Protein AF-A0A952IE08-F1 (afdb_monomer_lite)

Foldseek 3Di:
DDFDDWDQCVVQEPFWRIWTADQPQLKIWTATCDDPRHRHIDIDGNHHPVLVVVLVPDSYNPVSVCVVSVVVVVVVVVVVVVVVVVVVVVVVD

Radius of gyration: 16.43 Å; chains: 1; bounding box: 30×23×51 Å

Secondary structure (DSSP, 8-state):
----EEEE-TTT-SSEEEEEEETTTTEEEEEESSSTTBT-EEEE-S--HHHHHHHHHSTTHHHHHHHHHHHHHHHHHHHHHHHHHHHHHHT--

Sequence (93 aa):
MDFILEKDITKRSSILEYMRYSEQEKELEVKFKKGKWKGKKKVFKNISKEVYQTIIDSESVGRALIEVVGEQKYKEKTIKKNQSIIHKILTFL

Structure (mmCIF, N/CA/C/O backbone):
data_AF-A0A952IE08-F1
#
_entry.id   AF-A0A952IE08-F1
#
loop_
_atom_site.group_PDB
_atom_site.id
_atom_site.type_symbol
_a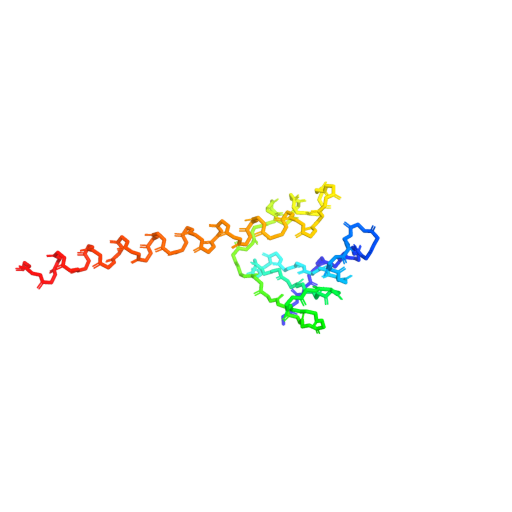tom_site.label_atom_id
_atom_site.label_alt_id
_atom_site.label_comp_id
_atom_site.label_asym_id
_atom_site.label_entity_id
_atom_site.label_seq_id
_atom_site.pdbx_PDB_ins_code
_atom_site.Cartn_x
_atom_site.Cartn_y
_atom_site.Cartn_z
_atom_site.occupancy
_atom_site.B_iso_or_equiv
_atom_site.auth_seq_id
_atom_site.auth_comp_id
_atom_site.auth_asym_id
_atom_site.auth_atom_id
_atom_site.pdbx_PDB_model_num
ATOM 1 N N . MET A 1 1 ? -12.090 -13.056 -0.387 1.00 56.22 1 MET A N 1
ATOM 2 C CA . MET A 1 1 ? -11.442 -11.729 -0.427 1.00 56.22 1 MET A CA 1
ATOM 3 C C . MET A 1 1 ? -11.177 -11.426 -1.882 1.00 56.22 1 MET A C 1
ATOM 5 O O . MET A 1 1 ? -10.256 -12.011 -2.443 1.00 56.22 1 MET A O 1
ATOM 9 N N . ASP A 1 2 ? -12.007 -10.579 -2.480 1.00 64.69 2 ASP A N 1
ATOM 10 C CA . ASP A 1 2 ? -11.863 -10.184 -3.878 1.00 64.69 2 ASP A CA 1
ATOM 11 C C . ASP A 1 2 ? -11.074 -8.872 -3.956 1.00 64.69 2 ASP A C 1
ATOM 13 O O . ASP A 1 2 ? -11.474 -7.829 -3.429 1.00 64.69 2 ASP A O 1
ATOM 17 N N . PHE A 1 3 ? -9.892 -8.948 -4.567 1.00 68.06 3 PHE A N 1
ATOM 18 C CA . PHE A 1 3 ? -9.071 -7.787 -4.896 1.00 68.06 3 PHE A CA 1
ATOM 19 C C . PHE A 1 3 ? -9.379 -7.388 -6.334 1.00 68.06 3 PHE A C 1
ATOM 21 O O . PHE A 1 3 ? -9.289 -8.213 -7.238 1.00 68.06 3 PHE A O 1
ATOM 28 N N . ILE A 1 4 ? -9.747 -6.125 -6.534 1.00 71.06 4 ILE A N 1
ATOM 29 C CA . ILE A 1 4 ? -10.286 -5.642 -7.813 1.00 71.06 4 ILE A CA 1
ATOM 30 C C . ILE A 1 4 ? -9.183 -4.981 -8.651 1.00 71.06 4 ILE A C 1
ATOM 32 O O . ILE A 1 4 ? -9.241 -4.983 -9.878 1.00 71.06 4 ILE A O 1
ATOM 36 N N . LEU A 1 5 ? -8.146 -4.438 -8.002 1.00 75.69 5 LEU A N 1
ATOM 37 C CA . LEU A 1 5 ? -7.075 -3.695 -8.664 1.00 75.69 5 LEU A CA 1
ATOM 38 C C . LEU A 1 5 ? -5.706 -4.275 -8.302 1.00 75.69 5 LEU A C 1
ATOM 40 O O . LEU A 1 5 ? -5.198 -4.075 -7.197 1.00 75.69 5 LEU A O 1
ATOM 44 N N . GLU A 1 6 ? -5.089 -4.977 -9.250 1.00 74.25 6 GLU A N 1
ATOM 45 C CA . GLU A 1 6 ? -3.711 -5.459 -9.152 1.00 74.25 6 GLU A CA 1
ATOM 46 C C . GLU A 1 6 ? -2.779 -4.594 -10.007 1.00 74.25 6 GLU A C 1
ATOM 48 O O . GLU A 1 6 ? -3.028 -4.355 -11.189 1.00 74.25 6 GLU A O 1
ATOM 53 N N . LYS A 1 7 ? -1.679 -4.131 -9.408 1.00 74.06 7 LYS A N 1
ATOM 54 C CA . LYS A 1 7 ? -0.608 -3.427 -10.116 1.00 74.06 7 LYS A CA 1
ATOM 55 C C . LYS A 1 7 ? 0.724 -4.102 -9.817 1.00 74.06 7 LYS A C 1
ATOM 57 O O . LYS A 1 7 ? 1.177 -4.133 -8.669 1.00 74.06 7 LYS A O 1
ATOM 62 N N . ASP A 1 8 ? 1.385 -4.565 -10.873 1.00 74.50 8 ASP A N 1
ATOM 63 C CA . ASP A 1 8 ? 2.805 -4.890 -10.813 1.00 74.50 8 ASP A CA 1
ATOM 64 C C . ASP A 1 8 ? 3.605 -3.582 -10.695 1.00 74.50 8 ASP A C 1
ATOM 66 O O . ASP A 1 8 ? 3.493 -2.662 -11.514 1.00 74.50 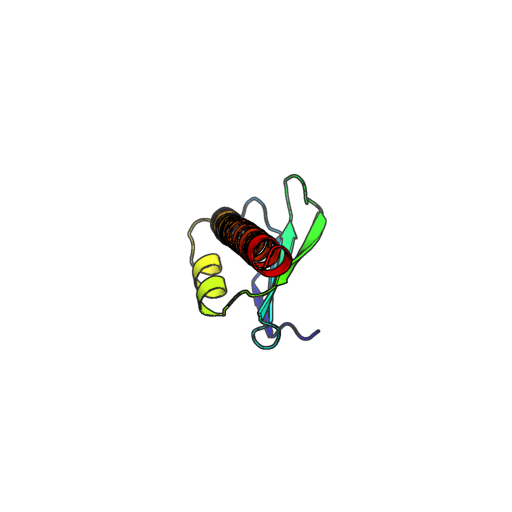8 ASP A O 1
ATOM 70 N N . ILE A 1 9 ? 4.383 -3.482 -9.621 1.00 76.19 9 ILE A N 1
ATOM 71 C CA . ILE A 1 9 ? 5.203 -2.315 -9.287 1.00 76.19 9 ILE A CA 1
ATOM 72 C C . ILE A 1 9 ? 6.691 -2.665 -9.202 1.00 76.19 9 ILE A C 1
ATOM 74 O O . ILE A 1 9 ? 7.484 -1.827 -8.774 1.00 76.19 9 ILE A O 1
ATOM 78 N N . THR A 1 10 ? 7.098 -3.854 -9.659 1.00 70.25 10 THR A N 1
ATOM 79 C CA . THR A 1 10 ? 8.489 -4.344 -9.612 1.00 70.25 10 THR A CA 1
ATOM 80 C C . THR A 1 10 ? 9.507 -3.403 -10.262 1.00 70.25 10 THR A C 1
ATOM 82 O O . THR A 1 10 ? 10.664 -3.380 -9.840 1.00 70.25 10 THR A O 1
ATOM 85 N N . LYS A 1 11 ? 9.097 -2.615 -11.267 1.00 73.50 11 LYS A N 1
ATOM 86 C CA . LYS A 1 11 ? 9.944 -1.605 -11.933 1.00 73.50 11 LYS A CA 1
ATOM 87 C C . LYS A 1 11 ? 9.978 -0.251 -11.215 1.00 73.50 11 LYS A C 1
ATOM 89 O O . LYS A 1 11 ? 10.946 0.481 -11.364 1.00 73.50 11 LYS A O 1
ATOM 94 N N . ARG A 1 12 ? 8.936 0.079 -10.442 1.00 75.06 12 ARG A N 1
ATOM 95 C CA . ARG A 1 12 ? 8.759 1.376 -9.751 1.00 75.06 12 ARG A CA 1
ATOM 96 C C . ARG A 1 12 ? 9.006 1.296 -8.241 1.00 75.06 12 ARG A C 1
ATOM 98 O O . ARG A 1 12 ? 8.840 2.272 -7.519 1.00 75.06 12 ARG A O 1
ATOM 105 N N . SER A 1 13 ? 9.386 0.123 -7.741 1.00 78.75 13 SER A N 1
ATOM 106 C CA . SER A 1 13 ? 9.689 -0.097 -6.333 1.00 78.75 13 SER A CA 1
ATOM 107 C C . SER A 1 13 ? 10.858 -1.058 -6.176 1.00 78.75 13 SER A C 1
ATOM 109 O O . SER A 1 13 ? 10.824 -2.204 -6.616 1.00 78.75 13 SER A O 1
ATOM 111 N N . SER A 1 14 ? 11.896 -0.608 -5.477 1.00 83.94 14 SER A N 1
ATOM 112 C CA . SER A 1 14 ? 13.035 -1.453 -5.110 1.00 83.94 14 SER A CA 1
ATOM 113 C C . SER A 1 14 ? 12.725 -2.400 -3.941 1.00 83.94 14 SER A C 1
ATOM 115 O O . SER A 1 14 ? 13.491 -3.337 -3.688 1.00 83.94 14 SER A O 1
ATOM 117 N N . ILE A 1 15 ? 11.606 -2.174 -3.237 1.00 86.88 15 ILE A N 1
ATOM 118 C CA . ILE A 1 15 ? 11.250 -2.872 -1.995 1.00 86.88 15 ILE A CA 1
ATOM 119 C C . ILE A 1 15 ? 9.957 -3.693 -2.071 1.00 86.88 15 ILE A C 1
ATOM 121 O O . ILE A 1 15 ? 9.778 -4.576 -1.231 1.00 86.88 15 ILE A O 1
ATOM 125 N N . LEU A 1 16 ? 9.089 -3.466 -3.059 1.00 89.69 16 LEU A N 1
ATOM 126 C CA . LEU A 1 16 ? 7.835 -4.206 -3.250 1.00 89.69 16 LEU A CA 1
ATOM 127 C C . LEU A 1 16 ? 7.904 -5.082 -4.506 1.00 89.69 16 LEU A C 1
ATOM 129 O O . LEU A 1 16 ? 8.486 -4.691 -5.513 1.00 89.69 16 LEU A O 1
ATOM 133 N N . GLU A 1 17 ? 7.318 -6.273 -4.428 1.00 88.31 17 GLU A N 1
ATOM 134 C CA . GLU A 1 17 ? 7.094 -7.150 -5.581 1.00 88.31 17 GLU A CA 1
ATOM 135 C C . GLU A 1 17 ? 5.767 -6.811 -6.253 1.00 88.31 17 GLU A C 1
ATOM 137 O O . GLU A 1 17 ? 5.730 -6.575 -7.449 1.00 88.31 17 GLU A O 1
ATOM 142 N N . TYR A 1 18 ? 4.681 -6.724 -5.487 1.00 89.38 18 TYR A N 1
ATOM 143 C CA . TYR A 1 18 ? 3.376 -6.353 -6.024 1.00 89.38 18 TYR A CA 1
ATOM 144 C C . TYR A 1 18 ? 2.535 -5.618 -4.986 1.00 89.38 18 TYR A C 1
ATOM 146 O O . TYR A 1 18 ? 2.826 -5.658 -3.780 1.00 89.38 18 TYR A O 1
ATOM 154 N N . MET A 1 19 ? 1.461 -5.001 -5.477 1.00 89.88 19 MET A N 1
ATOM 155 C CA . MET A 1 19 ? 0.424 -4.393 -4.660 1.00 89.88 19 MET A CA 1
ATOM 156 C C . MET A 1 19 ? -0.971 -4.680 -5.233 1.00 89.88 19 MET A C 1
ATOM 158 O O . MET A 1 19 ? -1.185 -4.593 -6.444 1.00 89.88 19 MET A O 1
ATOM 162 N N . ARG A 1 20 ? -1.914 -5.026 -4.353 1.00 91.88 20 ARG A N 1
ATOM 163 C CA . ARG A 1 20 ? -3.312 -5.347 -4.667 1.00 91.88 20 ARG A CA 1
ATOM 164 C C . ARG A 1 20 ? -4.239 -4.557 -3.761 1.00 91.88 20 ARG A C 1
ATOM 166 O O . ARG A 1 20 ? -4.048 -4.554 -2.548 1.00 91.88 20 ARG A O 1
ATOM 173 N N . TYR A 1 21 ? -5.244 -3.920 -4.341 1.00 92.25 21 TYR A N 1
ATOM 174 C CA . TYR A 1 21 ? -6.210 -3.113 -3.610 1.00 92.25 21 TYR A CA 1
ATOM 175 C C . TYR A 1 21 ? -7.627 -3.671 -3.749 1.00 92.25 21 TYR A C 1
ATOM 177 O O . TYR A 1 21 ? -8.065 -4.046 -4.841 1.00 92.25 21 TYR A O 1
ATOM 185 N N . SER A 1 22 ? -8.330 -3.733 -2.619 1.00 92.06 22 SER A N 1
ATOM 186 C CA . SER A 1 22 ? -9.761 -4.005 -2.547 1.00 92.06 22 SER A CA 1
ATOM 187 C C . SER A 1 22 ? -10.472 -2.734 -2.095 1.00 92.06 22 SER A C 1
ATOM 189 O O . SER A 1 22 ? -10.325 -2.302 -0.951 1.00 92.06 22 SER A O 1
ATOM 191 N N . GLU A 1 23 ? -11.230 -2.125 -3.008 1.00 88.12 23 GLU A N 1
ATOM 192 C CA . GLU A 1 23 ? -12.022 -0.922 -2.726 1.00 88.12 23 GLU A CA 1
ATOM 193 C C . GLU A 1 23 ? -13.175 -1.224 -1.762 1.00 88.12 23 GLU A C 1
ATOM 195 O O . GLU A 1 23 ? -13.450 -0.431 -0.864 1.00 88.12 23 GLU A O 1
ATOM 200 N N . GLN A 1 24 ? -13.783 -2.406 -1.901 1.00 88.69 24 GLN A N 1
ATOM 201 C CA . GLN A 1 24 ? -14.873 -2.870 -1.047 1.00 88.69 24 GLN A CA 1
ATOM 202 C C . GLN A 1 24 ? -14.421 -3.031 0.410 1.00 88.69 24 GLN A C 1
ATOM 204 O O . GLN A 1 24 ? -15.048 -2.492 1.319 1.00 88.69 24 GLN A O 1
ATOM 209 N N . GLU A 1 25 ? -13.294 -3.712 0.629 1.00 91.00 25 GLU A N 1
ATOM 210 C CA . GLU A 1 25 ? -12.773 -3.975 1.977 1.00 91.00 25 GLU A CA 1
ATOM 211 C C . GLU A 1 25 ? -11.913 -2.818 2.517 1.00 91.00 25 GLU A C 1
ATOM 213 O O . GLU A 1 25 ? -11.552 -2.794 3.695 1.00 91.00 25 GLU A O 1
ATOM 218 N N . LYS A 1 26 ? -11.568 -1.839 1.667 1.00 91.25 26 LYS A N 1
ATOM 219 C CA . LYS A 1 26 ? -10.579 -0.784 1.958 1.00 91.25 26 LYS A CA 1
ATOM 220 C C . LYS A 1 26 ? -9.251 -1.378 2.435 1.00 91.25 26 LYS A C 1
ATOM 222 O O . LYS A 1 26 ? -8.624 -0.882 3.378 1.00 91.25 26 LYS A O 1
ATOM 227 N N . GLU A 1 27 ? -8.831 -2.457 1.781 1.00 93.44 27 GLU A N 1
ATOM 228 C CA . GLU A 1 27 ? -7.635 -3.221 2.130 1.00 93.44 27 GLU A CA 1
ATOM 229 C C . GLU A 1 27 ? -6.580 -3.157 1.025 1.00 93.44 27 GLU A C 1
ATOM 231 O O . GLU A 1 27 ? -6.871 -3.303 -0.164 1.00 93.44 27 GLU A O 1
ATOM 236 N N . LEU A 1 28 ? -5.329 -2.969 1.440 1.00 92.31 28 LEU A N 1
ATOM 237 C CA . LEU A 1 28 ? -4.155 -2.954 0.579 1.00 92.31 28 LEU A CA 1
ATOM 238 C C . LEU A 1 28 ? -3.243 -4.129 0.931 1.00 92.31 28 LEU A C 1
ATOM 240 O O . LEU A 1 28 ? -2.580 -4.121 1.971 1.00 92.31 28 LEU A O 1
ATOM 244 N N . GLU A 1 29 ? -3.185 -5.128 0.056 1.00 92.88 29 GLU A N 1
ATOM 245 C CA . GLU A 1 29 ? -2.215 -6.214 0.143 1.00 92.88 29 GLU A CA 1
ATOM 246 C C . GLU A 1 29 ? -0.928 -5.833 -0.595 1.00 92.88 29 GLU A C 1
ATOM 248 O O . GLU A 1 29 ? -0.939 -5.398 -1.746 1.00 92.88 29 GLU A O 1
ATOM 253 N N . VAL A 1 30 ? 0.209 -6.052 0.058 1.00 92.56 30 VAL A N 1
ATOM 254 C CA . VAL A 1 30 ? 1.537 -5.863 -0.520 1.00 92.56 30 VAL A CA 1
ATOM 255 C C . VAL A 1 30 ? 2.406 -7.084 -0.273 1.00 92.56 30 VAL A C 1
ATOM 257 O O . VAL A 1 30 ? 2.320 -7.726 0.780 1.00 92.56 30 VAL A O 1
ATOM 260 N N . LYS A 1 31 ? 3.312 -7.368 -1.207 1.00 91.56 31 LYS A N 1
ATOM 261 C CA . LYS A 1 31 ? 4.392 -8.339 -1.002 1.00 91.56 31 LYS A CA 1
ATOM 262 C C . LYS A 1 31 ? 5.738 -7.648 -1.119 1.00 91.56 31 LYS A C 1
ATOM 264 O O . LYS A 1 31 ? 5.987 -6.920 -2.075 1.00 91.56 31 LYS A O 1
ATOM 269 N N . PHE A 1 32 ? 6.613 -7.869 -0.142 1.00 89.94 32 PHE A N 1
ATOM 270 C CA . PHE A 1 32 ? 7.909 -7.193 -0.082 1.00 89.94 32 PHE A CA 1
ATOM 271 C C . PHE A 1 32 ? 9.011 -8.000 -0.770 1.00 89.94 32 PHE A C 1
ATOM 273 O O . PHE A 1 32 ? 9.216 -9.176 -0.470 1.00 89.94 32 PHE A O 1
ATOM 280 N N . LYS A 1 33 ? 9.793 -7.323 -1.613 1.00 89.00 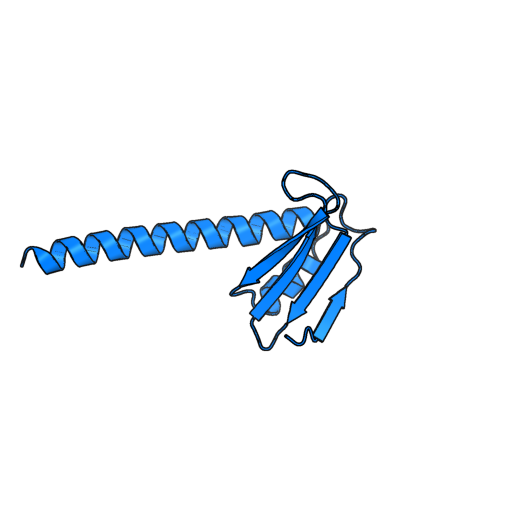33 LYS A N 1
ATOM 281 C CA . LYS A 1 33 ? 10.989 -7.848 -2.290 1.00 89.00 33 LYS A CA 1
ATOM 282 C C . LYS A 1 33 ? 12.238 -7.775 -1.408 1.00 89.00 33 LYS A C 1
ATOM 284 O O . LYS A 1 33 ? 13.135 -8.614 -1.510 1.00 89.00 33 LYS A O 1
ATOM 289 N N . LYS A 1 34 ? 12.323 -6.751 -0.548 1.00 85.06 34 LYS A N 1
ATOM 290 C CA . LYS A 1 34 ? 13.482 -6.453 0.315 1.00 85.06 34 LYS A CA 1
ATOM 291 C C . LYS A 1 34 ? 13.045 -5.909 1.685 1.00 85.06 34 LYS A C 1
ATOM 293 O O . LYS A 1 34 ? 11.904 -5.494 1.864 1.00 85.06 34 LYS A O 1
ATOM 298 N N . GLY A 1 35 ? 13.967 -5.914 2.653 1.00 84.31 35 GLY A N 1
ATOM 299 C CA . GLY A 1 35 ? 13.763 -5.382 4.008 1.00 84.31 35 GLY A CA 1
ATOM 300 C C . GLY A 1 35 ? 13.221 -6.399 5.020 1.00 84.31 35 GLY A C 1
ATOM 301 O O . GLY A 1 35 ? 13.161 -7.598 4.753 1.00 84.31 35 GLY A O 1
ATOM 302 N N . LYS A 1 36 ? 12.802 -5.906 6.196 1.00 82.00 36 LYS A N 1
ATOM 303 C CA . LYS A 1 36 ? 12.344 -6.719 7.347 1.00 82.00 36 LYS A CA 1
ATOM 304 C C . LYS A 1 36 ? 11.199 -7.683 7.011 1.00 82.00 36 LYS A C 1
ATOM 306 O O . LYS A 1 36 ? 11.018 -8.694 7.686 1.00 82.00 36 LYS A O 1
ATOM 311 N N . TRP A 1 37 ? 10.402 -7.360 5.998 1.00 85.25 37 TRP A N 1
ATOM 312 C CA . TRP A 1 37 ? 9.237 -8.145 5.594 1.00 85.25 37 TRP A CA 1
ATOM 313 C C . TRP A 1 37 ? 9.428 -8.879 4.266 1.00 85.25 37 TRP A C 1
ATOM 3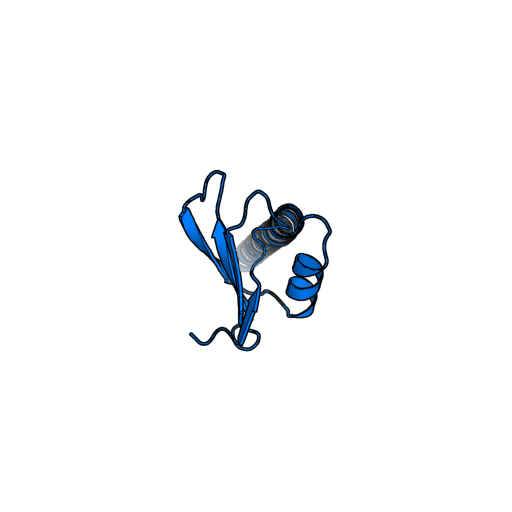15 O O . TRP A 1 37 ? 8.444 -9.357 3.712 1.00 85.25 37 TRP A O 1
ATOM 325 N N . LYS A 1 38 ? 10.668 -9.010 3.773 1.00 89.56 38 LYS A N 1
ATOM 326 C CA . LYS A 1 38 ? 10.991 -9.725 2.529 1.00 89.56 38 LYS A CA 1
ATOM 327 C C . LYS A 1 38 ? 10.279 -11.083 2.442 1.00 89.56 38 LYS A C 1
ATOM 329 O O . LYS A 1 38 ? 10.299 -11.863 3.392 1.00 89.56 38 LYS A O 1
ATOM 334 N N . GLY A 1 39 ? 9.654 -11.342 1.295 1.00 86.50 39 GLY A N 1
ATOM 335 C CA . GLY A 1 39 ? 8.911 -12.566 0.992 1.00 86.50 39 GLY A CA 1
ATOM 336 C C . GLY A 1 39 ? 7.549 -12.672 1.682 1.00 86.50 39 GLY A C 1
ATOM 337 O O . GLY A 1 39 ? 6.758 -13.543 1.326 1.00 86.50 39 GLY A O 1
ATOM 338 N N . LYS A 1 40 ? 7.238 -11.787 2.637 1.00 89.50 40 LYS A N 1
ATOM 339 C CA . LYS A 1 40 ? 5.969 -11.802 3.365 1.00 89.50 40 LYS A CA 1
ATOM 340 C C . LYS A 1 40 ? 4.938 -10.931 2.664 1.00 89.50 40 LYS A C 1
ATOM 342 O O . LYS A 1 40 ? 5.249 -9.846 2.167 1.00 89.50 40 LYS A O 1
ATOM 347 N N . LYS A 1 41 ? 3.695 -11.407 2.697 1.00 91.69 41 LYS A N 1
ATOM 348 C CA . LYS A 1 41 ? 2.514 -10.617 2.362 1.00 91.69 41 LYS A CA 1
ATOM 349 C C . LYS A 1 41 ? 2.051 -9.849 3.596 1.00 91.69 41 LYS A C 1
ATOM 351 O O . LYS A 1 41 ? 2.084 -10.375 4.714 1.00 91.69 41 LYS A O 1
ATOM 356 N N . LYS A 1 42 ? 1.652 -8.598 3.407 1.00 91.88 42 LYS A N 1
ATOM 357 C CA . LYS A 1 42 ? 1.038 -7.767 4.442 1.00 91.88 42 LYS A CA 1
ATOM 358 C C . LYS A 1 42 ? -0.221 -7.138 3.895 1.00 91.88 42 LYS A C 1
ATOM 360 O O . LYS A 1 42 ? -0.219 -6.666 2.770 1.00 91.88 42 LYS A O 1
ATOM 365 N N . VAL A 1 43 ? -1.249 -7.113 4.730 1.00 91.75 43 VAL A N 1
ATOM 366 C CA . VAL A 1 43 ? -2.513 -6.446 4.446 1.00 91.75 43 VAL A CA 1
ATOM 367 C C . VAL A 1 43 ? -2.622 -5.248 5.378 1.00 91.75 43 VAL A C 1
ATOM 369 O O . VAL A 1 43 ? -2.485 -5.393 6.597 1.00 91.75 43 VAL A O 1
ATOM 372 N N . PHE A 1 44 ? -2.817 -4.070 4.798 1.00 90.38 44 PHE A N 1
ATOM 373 C CA . PHE A 1 44 ? -3.130 -2.838 5.511 1.00 90.38 44 PHE A CA 1
ATOM 374 C C . PHE A 1 44 ? -4.618 -2.548 5.350 1.00 90.38 44 PHE A C 1
ATOM 376 O O . PHE A 1 44 ? -5.130 -2.574 4.235 1.00 90.38 44 PHE A O 1
ATOM 383 N N . LYS A 1 45 ? -5.305 -2.296 6.463 1.00 90.38 45 LYS A N 1
ATOM 384 C CA . LYS A 1 45 ? -6.735 -1.964 6.490 1.00 90.38 45 LYS A CA 1
ATOM 385 C C . LYS A 1 45 ? -6.925 -0.449 6.484 1.00 90.38 45 LYS A C 1
ATOM 387 O O . LYS A 1 45 ? -5.988 0.283 6.795 1.00 90.38 45 LYS A O 1
ATOM 392 N N . ASN A 1 46 ? -8.146 0.007 6.210 1.00 89.94 46 ASN A N 1
ATOM 393 C CA . ASN A 1 46 ? -8.522 1.427 6.206 1.00 89.94 46 ASN A CA 1
ATOM 394 C C . ASN A 1 46 ? -7.735 2.264 5.183 1.00 89.94 46 ASN A C 1
ATOM 396 O O . ASN A 1 46 ? -7.379 3.414 5.442 1.00 89.94 46 ASN A O 1
ATOM 400 N N . ILE A 1 47 ? -7.460 1.688 4.014 1.00 90.50 47 ILE A N 1
ATOM 401 C CA . ILE A 1 47 ? -6.854 2.398 2.888 1.00 90.50 47 ILE A CA 1
ATOM 402 C C . ILE A 1 47 ? -7.976 2.853 1.953 1.00 90.50 47 ILE A C 1
ATOM 404 O O . ILE A 1 47 ? -8.667 2.034 1.342 1.00 90.50 47 ILE A O 1
ATOM 408 N N . SER A 1 48 ? -8.189 4.166 1.855 1.00 91.12 48 SER A N 1
ATOM 409 C CA . SER A 1 48 ? -9.121 4.721 0.872 1.00 91.12 48 SER A CA 1
ATOM 410 C C . SER A 1 48 ? -8.542 4.618 -0.539 1.00 91.12 48 SER A C 1
ATOM 412 O O . SER A 1 48 ? -7.326 4.520 -0.727 1.00 91.12 48 SER A O 1
ATOM 414 N N . LYS A 1 49 ? -9.421 4.679 -1.540 1.00 89.81 49 LYS A N 1
ATOM 415 C CA . LYS A 1 49 ? -9.028 4.664 -2.951 1.00 89.81 49 LYS A CA 1
ATOM 416 C C . LYS A 1 49 ? -8.086 5.816 -3.291 1.00 89.81 49 LYS A C 1
ATOM 418 O O . LYS A 1 49 ? -7.107 5.614 -3.993 1.00 89.81 49 LYS A O 1
ATOM 423 N N . GLU A 1 50 ? -8.349 7.000 -2.745 1.00 90.94 50 GLU A N 1
ATOM 424 C CA . GLU A 1 50 ? -7.515 8.196 -2.919 1.00 90.94 50 GLU A CA 1
ATOM 425 C C . GLU A 1 50 ? -6.099 7.979 -2.375 1.00 90.94 50 GLU A C 1
ATOM 427 O O . GLU A 1 50 ? -5.111 8.302 -3.034 1.00 90.94 50 GLU A O 1
ATOM 432 N N . VAL A 1 51 ? -5.985 7.371 -1.190 1.00 90.50 51 VAL A N 1
ATOM 433 C CA . VAL A 1 51 ? -4.691 7.047 -0.579 1.00 90.50 51 VAL A CA 1
ATOM 434 C C . VAL A 1 51 ? -3.956 5.995 -1.406 1.00 90.50 51 VAL A C 1
ATOM 436 O O . VAL A 1 51 ? -2.765 6.147 -1.667 1.00 90.50 51 VAL A O 1
ATOM 439 N N . TYR A 1 52 ? -4.655 4.953 -1.865 1.00 90.88 52 TYR A N 1
ATOM 440 C CA . TYR A 1 52 ? -4.082 3.973 -2.789 1.00 90.88 52 TYR A CA 1
ATOM 441 C C . TYR A 1 52 ? -3.555 4.642 -4.067 1.00 90.88 52 TYR A C 1
ATOM 443 O O . TYR A 1 52 ? -2.413 4.396 -4.456 1.00 90.88 52 TYR A O 1
ATOM 451 N N . GLN A 1 53 ? -4.356 5.519 -4.677 1.00 90.62 53 GLN A N 1
ATOM 452 C CA . GLN A 1 53 ? -3.996 6.245 -5.891 1.00 90.62 53 GLN A CA 1
ATOM 453 C C . GLN A 1 53 ? -2.741 7.100 -5.668 1.00 90.62 53 GLN A C 1
ATOM 455 O O . GLN A 1 53 ? -1.773 7.001 -6.418 1.00 90.62 53 GLN A O 1
ATOM 460 N N . THR A 1 54 ? -2.699 7.824 -4.549 1.00 90.88 54 THR A N 1
ATOM 461 C CA . THR A 1 54 ? -1.537 8.622 -4.130 1.00 90.88 54 THR A CA 1
ATOM 462 C C . THR A 1 54 ? -0.268 7.768 -4.011 1.00 90.88 54 THR A C 1
ATOM 464 O O . THR A 1 54 ? 0.809 8.187 -4.433 1.00 90.88 54 THR A O 1
ATOM 467 N N . ILE A 1 55 ? -0.374 6.541 -3.483 1.00 91.12 55 ILE A N 1
ATOM 468 C CA . ILE A 1 55 ? 0.769 5.623 -3.370 1.00 91.12 55 ILE A CA 1
ATOM 469 C C . ILE A 1 55 ? 1.235 5.141 -4.754 1.00 91.12 55 ILE A C 1
ATOM 471 O O . ILE A 1 55 ? 2.443 5.066 -4.985 1.00 91.12 55 ILE A O 1
ATOM 475 N N . ILE A 1 56 ? 0.319 4.797 -5.672 1.00 89.50 56 ILE A N 1
ATOM 476 C CA . ILE A 1 56 ? 0.700 4.254 -6.993 1.00 89.50 56 ILE A CA 1
ATOM 477 C C . ILE A 1 56 ? 1.230 5.301 -7.973 1.00 89.50 56 ILE A C 1
ATOM 479 O O . ILE A 1 56 ? 1.956 4.930 -8.907 1.00 89.50 56 ILE A O 1
ATOM 483 N N . ASP A 1 57 ? 0.846 6.558 -7.773 1.00 89.25 57 ASP A N 1
ATOM 484 C CA . ASP A 1 57 ? 1.250 7.694 -8.602 1.00 89.25 57 ASP A CA 1
ATOM 485 C C . ASP A 1 57 ? 2.535 8.350 -8.089 1.00 89.25 57 ASP A C 1
ATOM 487 O O . ASP A 1 57 ? 3.162 9.132 -8.801 1.00 89.25 57 ASP A O 1
ATOM 491 N N . SER A 1 58 ? 2.973 7.995 -6.879 1.00 89.25 58 SER A N 1
ATOM 492 C CA . SER A 1 58 ? 4.253 8.437 -6.340 1.00 89.25 58 SER A CA 1
ATOM 493 C C . SER A 1 58 ? 5.431 7.915 -7.167 1.00 89.25 58 SER A C 1
ATOM 495 O O . SER A 1 58 ? 5.459 6.759 -7.599 1.00 89.25 58 SER A O 1
ATOM 497 N N . GLU A 1 59 ? 6.463 8.751 -7.296 1.00 86.88 59 GLU A N 1
ATOM 498 C CA . GLU A 1 59 ? 7.751 8.394 -7.900 1.00 86.88 59 GLU A CA 1
ATOM 499 C C . GLU A 1 59 ? 8.379 7.160 -7.227 1.00 86.88 59 GLU A C 1
ATOM 501 O O . GLU A 1 59 ? 8.966 6.305 -7.891 1.00 86.88 59 GLU A O 1
ATOM 506 N N . SER A 1 60 ? 8.200 7.026 -5.907 1.00 88.56 60 SER A N 1
ATOM 507 C CA . SER A 1 60 ? 8.671 5.882 -5.125 1.00 88.56 60 SER A CA 1
ATOM 508 C C . SER A 1 60 ? 7.528 5.251 -4.339 1.00 88.56 60 SER A C 1
ATOM 510 O O . SER A 1 60 ? 7.312 5.534 -3.158 1.00 88.56 60 SER A O 1
ATOM 512 N N . VAL A 1 61 ? 6.838 4.311 -4.990 1.00 89.50 61 VAL A N 1
ATOM 513 C CA . VAL A 1 61 ? 5.694 3.564 -4.431 1.00 89.50 61 VAL A CA 1
ATOM 514 C C . VAL A 1 61 ? 6.020 2.953 -3.064 1.00 89.50 61 VAL A C 1
ATOM 516 O O . VAL A 1 61 ? 5.213 2.973 -2.136 1.00 89.50 61 VAL A O 1
ATOM 519 N N . GLY A 1 62 ? 7.233 2.413 -2.915 1.00 87.81 62 GLY A N 1
ATOM 520 C CA . GLY A 1 62 ? 7.676 1.814 -1.662 1.00 87.81 62 GLY A CA 1
ATOM 521 C C . GLY A 1 62 ? 7.786 2.816 -0.510 1.00 87.81 62 GLY A C 1
ATOM 522 O O . GLY A 1 62 ? 7.376 2.508 0.609 1.00 87.81 62 GLY A O 1
ATOM 523 N N . ARG A 1 63 ? 8.326 4.011 -0.777 1.00 87.75 63 ARG A N 1
ATOM 524 C CA . ARG A 1 63 ? 8.471 5.064 0.234 1.00 87.75 63 ARG A CA 1
ATOM 525 C C . ARG A 1 63 ? 7.109 5.625 0.638 1.00 87.75 63 ARG A C 1
ATOM 527 O O . ARG A 1 63 ? 6.823 5.666 1.831 1.00 87.75 63 ARG A O 1
ATOM 534 N N . ALA A 1 64 ? 6.260 5.944 -0.340 1.00 90.69 64 ALA A N 1
ATOM 535 C CA . ALA A 1 64 ? 4.914 6.460 -0.098 1.00 90.69 64 ALA A CA 1
ATOM 536 C C . ALA A 1 64 ? 4.069 5.503 0.759 1.00 90.69 64 ALA A C 1
ATOM 538 O O . ALA A 1 64 ? 3.418 5.924 1.712 1.00 90.69 64 ALA A O 1
ATOM 539 N N . LEU A 1 65 ? 4.144 4.192 0.492 1.00 90.44 65 LEU A N 1
ATOM 540 C CA . LEU A 1 65 ? 3.479 3.184 1.320 1.00 90.44 65 LEU A CA 1
ATOM 541 C C . LEU A 1 65 ? 3.939 3.243 2.786 1.00 90.44 65 LEU A C 1
ATOM 543 O O . LEU A 1 65 ? 3.116 3.162 3.697 1.00 90.44 65 LEU A O 1
ATOM 547 N N . ILE A 1 66 ? 5.251 3.340 3.024 1.00 88.12 66 ILE A N 1
ATOM 548 C CA . ILE A 1 66 ? 5.812 3.368 4.381 1.00 88.12 66 ILE A CA 1
ATOM 549 C C . ILE A 1 66 ? 5.362 4.626 5.126 1.00 88.12 66 ILE A C 1
ATOM 551 O O . ILE A 1 66 ? 5.018 4.525 6.304 1.00 88.12 66 ILE A O 1
ATOM 555 N N . GLU A 1 67 ? 5.339 5.775 4.450 1.00 89.38 67 GLU A N 1
ATOM 556 C CA . GLU A 1 67 ? 4.883 7.050 5.014 1.00 89.38 67 GLU A CA 1
ATOM 557 C C . GLU A 1 67 ? 3.403 6.968 5.416 1.00 89.38 67 GLU A C 1
ATOM 559 O O . GLU A 1 67 ? 3.086 7.143 6.593 1.00 89.38 67 GLU A O 1
ATOM 564 N N . VAL A 1 68 ? 2.518 6.553 4.502 1.00 87.50 68 VAL A N 1
ATOM 565 C CA . VAL A 1 68 ? 1.075 6.397 4.777 1.00 87.50 68 VAL A CA 1
ATOM 566 C C . VAL A 1 68 ? 0.816 5.432 5.937 1.00 87.50 68 VAL A C 1
ATOM 568 O O . VAL A 1 68 ? 0.076 5.743 6.873 1.00 87.50 68 VAL A O 1
ATOM 571 N N . VAL A 1 69 ? 1.438 4.251 5.915 1.00 84.62 69 VAL A N 1
ATOM 572 C CA . VAL A 1 69 ? 1.268 3.245 6.977 1.00 84.62 69 VAL A CA 1
ATOM 573 C C . VAL A 1 69 ? 1.839 3.745 8.308 1.00 84.62 69 VAL A C 1
ATOM 575 O O . VAL A 1 69 ? 1.298 3.441 9.377 1.00 84.62 69 VAL A O 1
ATOM 578 N N . GLY A 1 70 ? 2.945 4.489 8.265 1.00 84.56 70 GLY A N 1
ATOM 579 C CA . GLY A 1 70 ? 3.558 5.119 9.430 1.00 84.56 70 GLY A CA 1
ATOM 580 C C . GLY A 1 70 ? 2.630 6.146 10.077 1.00 84.56 70 GLY A C 1
ATOM 581 O O . GLY A 1 70 ? 2.393 6.078 11.287 1.00 84.56 70 GLY A O 1
ATOM 582 N N . GLU A 1 71 ? 2.049 7.036 9.273 1.00 82.38 71 GLU A N 1
ATOM 583 C CA . GLU A 1 71 ? 1.092 8.047 9.727 1.00 82.38 71 GLU A CA 1
ATOM 584 C C . GLU A 1 71 ? -0.171 7.430 10.327 1.00 82.38 71 GLU A C 1
ATOM 586 O O . GLU A 1 71 ? -0.624 7.863 11.390 1.00 82.38 71 GLU A O 1
ATOM 591 N N . GLN A 1 72 ? -0.725 6.393 9.694 1.00 79.19 72 GLN A N 1
ATOM 592 C CA . GLN A 1 72 ? -1.905 5.699 10.215 1.00 79.19 72 GLN A CA 1
ATOM 593 C C . GLN A 1 72 ? -1.637 5.095 11.593 1.00 79.19 72 GLN A C 1
ATOM 595 O O . GLN A 1 72 ? -2.385 5.351 12.538 1.00 79.19 72 GLN A O 1
ATOM 600 N N . LYS A 1 73 ? -0.512 4.388 11.755 1.00 76.31 73 LYS A N 1
ATOM 601 C CA . LYS A 1 73 ? -0.119 3.829 13.058 1.00 76.31 73 LYS A CA 1
ATOM 602 C C . LYS A 1 73 ? 0.091 4.899 14.121 1.00 76.31 73 LYS A C 1
ATOM 604 O O . LYS A 1 73 ? -0.175 4.652 15.298 1.00 76.31 73 LYS A O 1
ATOM 609 N N . TYR A 1 74 ? 0.617 6.057 13.732 1.00 71.69 74 TYR A N 1
ATOM 610 C CA . TYR A 1 74 ? 0.789 7.178 14.645 1.00 71.69 74 TYR A CA 1
ATOM 611 C C . TYR A 1 74 ? -0.568 7.733 15.097 1.00 71.69 74 TYR A C 1
ATOM 613 O O . TYR A 1 74 ? -0.812 7.841 16.300 1.00 71.69 74 TYR A O 1
ATOM 621 N N . LYS A 1 75 ? -1.489 7.984 14.157 1.00 70.00 75 LYS A N 1
ATOM 622 C CA . LYS A 1 75 ? -2.855 8.449 14.448 1.00 70.00 75 LYS A CA 1
ATOM 623 C C . LYS A 1 75 ? -3.613 7.470 15.348 1.00 70.00 75 LYS A C 1
ATOM 625 O O . LYS A 1 75 ? -4.182 7.891 16.353 1.00 70.00 75 LYS A O 1
ATOM 630 N N . GLU A 1 76 ? -3.550 6.168 15.069 1.00 66.62 76 GLU A N 1
ATOM 631 C CA . GLU A 1 76 ? -4.176 5.135 15.910 1.00 66.62 76 GLU A CA 1
ATOM 632 C C . GLU A 1 76 ? -3.639 5.137 17.349 1.00 66.62 76 GLU A C 1
ATOM 634 O O . GLU A 1 76 ? -4.409 5.022 18.306 1.00 66.62 76 GLU A O 1
ATOM 639 N N . LYS A 1 77 ? -2.320 5.284 17.527 1.00 68.19 77 LYS A N 1
ATOM 640 C CA . LYS A 1 77 ? -1.706 5.362 18.862 1.00 68.19 77 LYS A CA 1
ATOM 641 C C . LYS A 1 77 ? -2.161 6.601 19.627 1.00 68.19 77 LYS A C 1
ATOM 643 O O . LYS A 1 77 ? -2.463 6.495 20.816 1.00 68.19 77 LYS A O 1
ATOM 648 N N . THR A 1 78 ? -2.229 7.749 18.960 1.00 66.44 78 THR A N 1
ATOM 649 C CA . THR A 1 78 ? -2.666 9.009 19.575 1.00 66.44 78 THR A CA 1
ATOM 650 C C . THR A 1 78 ? -4.136 8.945 19.993 1.00 66.44 78 THR A C 1
ATOM 652 O O . THR A 1 78 ? -4.465 9.312 21.121 1.00 66.44 78 THR A O 1
ATOM 655 N N . ILE A 1 79 ? -5.010 8.380 19.151 1.00 63.47 79 ILE A N 1
ATOM 656 C CA . ILE A 1 79 ? -6.435 8.190 19.476 1.00 63.47 79 ILE A CA 1
ATOM 657 C C . ILE A 1 79 ? -6.603 7.260 20.685 1.00 63.47 79 ILE A C 1
ATOM 659 O O . ILE A 1 79 ? -7.303 7.610 21.636 1.00 63.47 79 ILE A O 1
ATOM 663 N N . LYS A 1 80 ? -5.915 6.108 20.703 1.00 61.34 80 LYS A N 1
ATOM 664 C CA . LYS A 1 80 ? -5.969 5.165 21.838 1.00 61.34 80 LYS A CA 1
ATOM 665 C C . LYS A 1 80 ? -5.499 5.797 23.148 1.00 61.34 80 LYS A C 1
ATOM 667 O O . LYS A 1 80 ? -6.097 5.554 24.196 1.00 61.34 80 LYS A O 1
ATOM 672 N N . LYS A 1 81 ? -4.451 6.625 23.100 1.00 62.72 81 LYS A N 1
ATOM 673 C CA . LYS A 1 81 ? -3.952 7.347 24.278 1.00 62.72 81 LYS A CA 1
ATOM 674 C C . LYS A 1 81 ? -5.013 8.302 24.833 1.00 62.72 81 LYS A C 1
ATOM 676 O O . LYS A 1 81 ? -5.245 8.303 26.038 1.00 62.72 81 LYS A O 1
ATOM 681 N N . ASN A 1 82 ? -5.698 9.044 23.965 1.00 62.19 82 ASN A N 1
ATOM 682 C CA . ASN A 1 82 ? -6.731 9.993 24.383 1.00 62.19 82 ASN A CA 1
ATOM 683 C C . ASN A 1 82 ? -7.981 9.295 24.948 1.00 62.19 82 ASN A C 1
ATOM 685 O O . ASN A 1 82 ? -8.501 9.728 25.973 1.00 62.19 82 ASN A O 1
ATOM 689 N N . GLN A 1 83 ? -8.412 8.172 24.364 1.00 60.53 83 GLN A N 1
ATOM 690 C CA . GLN A 1 83 ? -9.526 7.377 24.903 1.00 60.53 83 GLN A CA 1
ATOM 691 C C . GLN A 1 83 ? -9.216 6.788 26.288 1.00 60.53 83 GLN A C 1
ATOM 693 O O . GLN A 1 83 ? -10.082 6.774 27.159 1.00 60.53 83 GLN A O 1
ATOM 698 N N . SER A 1 84 ? -7.973 6.354 26.527 1.00 59.78 84 SER A N 1
ATOM 699 C CA . SER A 1 84 ? -7.556 5.839 27.839 1.00 59.78 84 SER A CA 1
ATOM 700 C C . SER A 1 84 ? -7.584 6.915 28.932 1.00 59.78 84 SER A C 1
ATOM 702 O O . SER A 1 84 ? -7.944 6.615 30.069 1.00 59.78 84 SER A O 1
ATOM 704 N N . ILE A 1 85 ? -7.243 8.163 28.594 1.00 61.72 85 ILE A N 1
ATOM 705 C CA . ILE A 1 85 ? -7.300 9.297 29.529 1.00 61.72 85 ILE A CA 1
ATOM 706 C C . ILE A 1 85 ? -8.756 9.631 29.871 1.00 61.72 85 ILE A C 1
ATOM 708 O O . ILE A 1 85 ? -9.090 9.748 31.046 1.00 61.72 85 ILE A O 1
ATOM 712 N N . ILE A 1 86 ? -9.630 9.709 28.863 1.00 60.50 86 ILE A N 1
ATOM 713 C CA . ILE A 1 86 ? -11.063 9.981 29.054 1.00 60.50 86 ILE A CA 1
ATOM 714 C C . ILE A 1 86 ? -11.714 8.893 29.916 1.00 60.50 86 ILE A C 1
ATOM 716 O O . ILE A 1 86 ? -12.442 9.210 30.853 1.00 60.50 86 ILE A O 1
ATOM 720 N N . HIS A 1 87 ? -11.404 7.619 29.656 1.00 55.91 87 HIS A N 1
ATOM 721 C CA . HIS A 1 87 ? -11.924 6.516 30.461 1.00 55.91 87 HIS A CA 1
ATOM 722 C C . HIS A 1 87 ? -11.463 6.617 31.920 1.00 55.91 87 HIS A C 1
ATOM 724 O O . HIS A 1 87 ? -12.288 6.520 32.820 1.00 55.91 87 HIS A O 1
ATOM 730 N N . LYS A 1 88 ? -10.179 6.909 32.176 1.00 58.41 88 LYS A N 1
ATOM 731 C CA . LYS A 1 88 ? -9.669 7.098 33.546 1.00 58.41 88 LYS A CA 1
ATOM 732 C C . LYS A 1 88 ? -10.358 8.235 34.301 1.00 58.41 88 LYS A C 1
ATOM 734 O O . LYS A 1 88 ? -10.586 8.084 35.492 1.00 58.41 88 LYS A O 1
ATOM 739 N N . ILE A 1 89 ? -10.694 9.334 33.626 1.00 60.97 89 ILE A N 1
ATOM 740 C CA . ILE A 1 89 ? -11.417 10.457 34.244 1.00 60.97 89 ILE A CA 1
ATOM 741 C C . ILE A 1 89 ? -12.861 10.048 34.571 1.00 60.97 89 ILE A C 1
ATOM 743 O O . ILE A 1 89 ? -13.336 10.324 35.664 1.00 60.97 89 ILE A O 1
ATOM 747 N N . LEU A 1 90 ? -13.531 9.332 33.663 1.00 57.41 90 LEU A N 1
ATOM 748 C CA . LEU A 1 90 ? -14.904 8.844 33.856 1.00 57.41 90 LEU A CA 1
ATOM 749 C C . LEU A 1 90 ? -15.033 7.706 34.877 1.00 57.41 90 LEU A C 1
ATOM 751 O O . LEU A 1 90 ? -16.121 7.498 35.386 1.00 57.41 90 LEU A O 1
ATOM 755 N N . THR A 1 91 ? -13.961 6.960 35.164 1.00 57.50 91 THR A N 1
ATOM 756 C CA . THR A 1 91 ? -13.987 5.890 36.186 1.00 57.50 91 THR A CA 1
ATOM 757 C C . THR A 1 91 ? -13.697 6.421 37.597 1.00 57.50 91 THR A C 1
ATOM 759 O O . THR A 1 91 ? -13.806 5.676 38.564 1.00 57.50 91 THR A O 1
ATOM 762 N N . PHE A 1 92 ? -13.262 7.680 37.712 1.00 56.62 92 PHE A N 1
ATOM 763 C CA . PHE A 1 92 ? -12.931 8.347 38.978 1.00 56.62 92 PHE 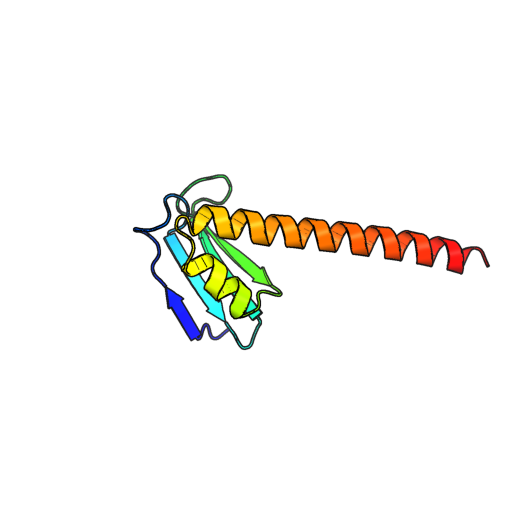A CA 1
ATOM 764 C C . PHE A 1 92 ? -14.002 9.357 39.435 1.00 56.62 92 PHE A C 1
ATOM 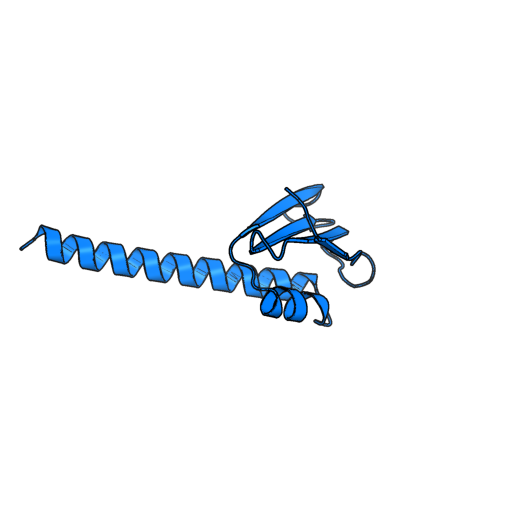766 O O . PHE A 1 92 ? -13.821 9.988 40.475 1.00 56.62 92 PHE A O 1
ATOM 773 N N . LEU A 1 93 ? -15.084 9.503 38.663 1.00 49.09 93 LEU A N 1
ATOM 774 C CA . LEU A 1 93 ? -16.321 10.218 38.998 1.00 49.09 93 LEU A CA 1
ATOM 775 C C . LEU A 1 93 ? -17.403 9.195 39.350 1.00 49.09 93 LEU A C 1
ATOM 777 O O . LEU A 1 93 ? -18.172 9.479 40.292 1.00 49.09 93 LEU A O 1
#

pLDDT: mean 80.59, std 12.26, range [49.09, 93.44]